Protein 3IBW (pdb70)

Secondary structure (DSSP, 8-state):
--EE-EEEEEEE-----HHHHHHHHHSSSB--EEEEEEETTEEEEE--EES-HHHHHH--TTTTSTTEEEEEEE--/--EE--EEEEEE-----HHHHHHHHHSSSB--EEEEEEETTEEEEE--EESSHHHHHH--TGGGSTTEEEEEE-

Structure (mmCIF, N/CA/C/O backbone):
data_3IBW
#
_entry.id   3IBW
#
_cell.length_a   64.306
_cell.length_b   64.306
_cell.length_c   93.963
_cell.angle_alpha   90.000
_cell.angle_beta   90.000
_cell.angle_gamma   90.000
#
_symmetry.space_group_name_H-M   'P 43 21 2'
#
loop_
_entity.id
_entity.type
_entity.pdbx_description
1 polymer 'GTP pyrophosphokinase'
2 water water
#
loop_
_atom_site.group_PDB
_atom_site.id
_atom_site.type_symbol
_atom_site.label_atom_id
_atom_site.label_alt_id
_atom_site.label_comp_id
_atom_site.label_asym_id
_atom_site.label_entity_id
_atom_site.label_seq_id
_atom_site.pdbx_PDB_ins_code
_atom_site.Cartn_x
_atom_site.Cartn_y
_atom_site.Cartn_z
_atom_site.occupancy
_atom_site.B_iso_or_equiv
_atom_site.auth_seq_id
_atom_site.auth_comp_id
_atom_site.auth_asym_id
_atom_site.auth_atom_id
_atom_site.pdbx_PDB_model_num
ATOM 1 N N . THR A 1 2 ? 21.657 36.324 23.702 1.00 38.97 653 THR A N 1
ATOM 2 C CA . THR A 1 2 ? 21.181 37.544 24.411 1.00 36.22 653 THR A CA 1
ATOM 3 C C . THR A 1 2 ? 20.822 37.228 25.863 1.00 34.46 653 THR A C 1
ATOM 4 O O . THR A 1 2 ? 20.963 36.088 26.310 1.00 33.99 653 THR A O 1
ATOM 6 N N . ASP A 1 3 ? 20.354 38.237 26.593 1.00 32.38 654 ASP A N 1
ATOM 7 C CA . ASP A 1 3 ? 20.020 38.069 28.005 1.00 30.41 654 ASP A CA 1
ATOM 8 C C . ASP A 1 3 ? 19.060 36.926 28.295 1.00 29.06 654 ASP A C 1
ATOM 9 O O . ASP A 1 3 ? 18.137 36.673 27.524 1.00 31.42 654 ASP A O 1
ATOM 14 N N . PHE A 1 4 ? 19.296 36.223 29.400 1.00 24.43 655 PHE A N 1
ATOM 15 C CA . PHE A 1 4 ? 18.424 35.123 29.796 1.00 21.33 655 PHE A CA 1
ATOM 16 C C . PHE A 1 4 ? 17.966 35.347 31.235 1.00 21.21 655 PHE A C 1
ATOM 17 O O . PHE A 1 4 ? 18.594 36.096 31.989 1.00 16.59 655 PHE A O 1
ATOM 25 N N . LEU A 1 5 ? 16.867 34.700 31.606 1.00 18.42 656 LEU A N 1
ATOM 26 C CA . LEU A 1 5 ? 16.310 34.844 32.944 1.00 19.38 656 LEU A CA 1
ATOM 27 C C . LEU A 1 5 ? 17.013 33.950 33.952 1.00 16.86 656 LEU A C 1
ATOM 28 O O . LEU A 1 5 ? 17.123 32.737 33.749 1.00 15.96 656 LEU A O 1
ATOM 33 N N . ALA A 1 6 ? 17.498 34.557 35.035 1.00 16.62 657 ALA A N 1
ATOM 34 C CA . ALA A 1 6 ? 18.175 33.825 36.098 1.00 14.71 657 ALA A CA 1
ATOM 35 C C . ALA A 1 6 ? 17.608 34.232 37.458 1.00 17.05 657 ALA A C 1
ATOM 36 O O . ALA A 1 6 ? 17.091 35.340 37.623 1.00 15.84 657 ALA A O 1
ATOM 38 N N . GLY A 1 7 ? 17.708 33.324 38.425 1.00 15.78 658 GLY A N 1
ATOM 39 C CA . GLY A 1 7 ? 17.214 33.597 39.761 1.00 16.01 658 GLY A CA 1
ATOM 40 C C . GLY A 1 7 ? 18.340 33.562 40.777 1.00 16.05 658 GLY A C 1
ATOM 41 O O . GLY A 1 7 ? 19.277 32.768 40.648 1.00 14.50 658 GLY A O 1
ATOM 42 N N . ILE A 1 8 ? 18.250 34.427 41.785 1.00 13.69 659 ILE A N 1
ATOM 43 C CA . ILE A 1 8 ? 19.252 34.505 42.849 1.00 12.78 659 ILE A CA 1
ATOM 44 C C . ILE A 1 8 ? 18.521 34.584 44.190 1.00 12.58 659 ILE A C 1
ATOM 45 O O . ILE A 1 8 ? 17.560 35.339 44.330 1.00 13.64 659 ILE A O 1
ATOM 50 N N . ARG A 1 9 ? 18.971 33.805 45.167 1.00 10.75 660 ARG A N 1
ATOM 51 C CA . ARG A 1 9 ? 18.362 33.844 46.489 1.00 9.35 660 ARG A CA 1
ATOM 52 C C . ARG A 1 9 ? 19.401 34.292 47.506 1.00 11.46 660 ARG A C 1
ATOM 53 O O . ARG A 1 9 ? 20.497 33.731 47.576 1.00 10.48 660 ARG A O 1
ATOM 61 N N . ILE A 1 10 ? 19.046 35.308 48.287 1.00 10.77 661 ILE A N 1
ATOM 62 C CA . ILE A 1 10 ? 19.930 35.846 49.315 1.00 10.93 661 ILE A CA 1
ATOM 63 C C . ILE A 1 10 ? 19.254 35.701 50.675 1.00 13.28 661 ILE A C 1
ATOM 64 O O . ILE A 1 10 ? 18.058 35.959 50.810 1.00 10.20 661 ILE A O 1
ATOM 69 N N . VAL A 1 11 ? 20.018 35.270 51.674 1.00 13.08 662 VAL A N 1
ATOM 70 C CA . VAL A 1 11 ? 19.504 35.136 53.034 1.00 10.95 662 VAL A CA 1
ATOM 71 C C . VAL A 1 11 ? 20.556 35.830 53.908 1.00 10.46 662 VAL A C 1
ATOM 72 O O . VAL A 1 11 ? 21.759 35.584 53.765 1.00 9.82 662 VAL A O 1
ATOM 76 N N . GLY A 1 12 ? 20.100 36.704 54.801 1.00 10.58 663 GLY A N 1
ATOM 77 C CA . GLY A 1 12 ? 21.016 37.434 55.658 1.00 10.63 663 GLY A CA 1
ATOM 78 C C . GLY A 1 12 ? 20.386 37.893 56.959 1.00 11.35 663 GLY A C 1
ATOM 79 O O . GLY A 1 12 ? 19.217 37.627 57.212 1.00 11.39 663 GLY A O 1
ATOM 80 N N . GLU A 1 13 ? 21.160 38.602 57.772 1.00 14.06 664 GLU A N 1
ATOM 81 C CA . GLU A 1 13 ? 20.678 39.087 59.060 1.00 16.15 664 GLU A CA 1
ATOM 82 C C . GLU A 1 13 ? 19.817 40.331 58.907 1.00 14.58 664 GLU A C 1
ATOM 83 O O . GLU A 1 13 ? 20.141 41.222 58.129 1.00 16.11 664 GLU A O 1
ATOM 89 N N . ASP A 1 14 ? 18.711 40.385 59.641 1.00 16.80 665 ASP A N 1
ATOM 90 C CA . ASP A 1 14 ? 17.819 41.539 59.586 1.00 18.29 665 ASP A CA 1
ATOM 91 C C . ASP A 1 14 ? 18.234 42.477 60.716 1.00 23.09 665 ASP A C 1
ATOM 92 O O . ASP A 1 14 ? 17.585 42.560 61.755 1.00 23.79 665 ASP A O 1
ATOM 97 N N . LYS A 1 15 ? 19.323 43.195 60.473 1.00 23.92 666 LYS A N 1
ATOM 98 C CA . L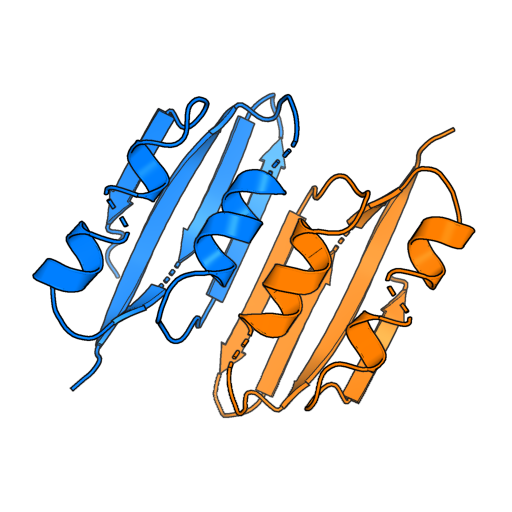YS A 1 15 ? 19.916 44.126 61.427 1.00 28.91 666 LYS A CA 1
ATOM 99 C C . LYS A 1 15 ? 20.565 45.283 60.702 1.00 30.08 666 LYS A C 1
ATOM 100 O O . LYS A 1 15 ? 20.754 45.248 59.491 1.00 32.04 666 LYS A O 1
ATOM 106 N N . ASN A 1 16 ? 20.873 46.324 61.461 1.00 30.46 667 ASN A N 1
ATOM 107 C CA . ASN A 1 16 ? 21.687 47.408 60.939 1.00 31.26 667 ASN A CA 1
ATOM 108 C C . ASN A 1 16 ? 21.437 47.908 59.516 1.00 27.05 667 ASN A C 1
ATOM 109 O O . ASN A 1 16 ? 22.395 48.140 58.768 1.00 27.96 667 ASN A O 1
ATOM 114 N N . GLY A 1 17 ? 20.172 48.054 59.143 1.00 24.78 668 GLY A N 1
ATOM 115 C CA . GLY A 1 17 ? 19.842 48.526 57.811 1.00 20.73 668 GLY A CA 1
ATOM 116 C C . GLY A 1 17 ? 20.181 47.586 56.662 1.00 20.21 668 GLY A C 1
ATOM 117 O O . GLY A 1 17 ? 20.362 48.024 55.525 1.00 19.38 668 GLY A O 1
ATOM 126 N N . THR A 1 19 ? 18.320 45.275 54.990 1.00 16.56 670 THR A N 1
ATOM 127 C CA . THR A 1 19 ? 17.357 45.147 53.896 1.00 16.10 670 THR A CA 1
ATOM 128 C C . THR A 1 19 ? 17.549 46.315 52.930 1.00 16.05 670 THR A C 1
ATOM 129 O O . THR A 1 19 ? 17.535 46.132 51.712 1.00 17.00 670 THR A O 1
ATOM 133 N N . ASN A 1 20 ? 17.730 47.517 53.469 1.00 15.76 671 ASN A N 1
ATOM 134 C CA . A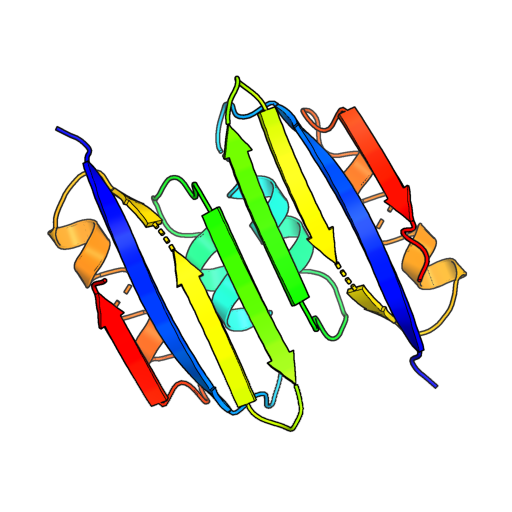SN A 1 20 ? 17.980 48.683 52.625 1.00 18.00 671 ASN A CA 1
ATOM 135 C C . ASN A 1 20 ? 19.333 48.522 51.919 1.00 16.23 671 ASN A C 1
ATOM 136 O O . ASN A 1 20 ? 19.471 48.871 50.744 1.00 18.71 671 ASN A O 1
ATOM 141 N N . GLN A 1 21 ? 20.336 48.001 52.624 1.00 17.42 672 GLN A N 1
ATOM 142 C CA . GLN A 1 21 ? 21.648 47.823 52.005 1.00 16.98 672 GLN A CA 1
ATOM 143 C C . GLN A 1 21 ? 21.600 46.856 50.826 1.00 15.01 672 GLN A C 1
ATOM 144 O O . GLN A 1 21 ? 22.158 47.142 49.765 1.00 16.55 672 GLN A O 1
ATOM 150 N N . ILE A 1 22 ? 20.921 45.724 51.000 1.00 13.12 673 ILE A N 1
ATOM 151 C CA . ILE A 1 22 ? 20.844 44.728 49.937 1.00 13.86 673 ILE A CA 1
ATOM 152 C C . ILE A 1 22 ? 20.032 45.219 48.748 1.00 12.50 673 ILE A C 1
ATOM 153 O O . ILE A 1 22 ? 20.358 44.931 47.594 1.00 14.04 673 ILE A O 1
ATOM 158 N N . THR A 1 23 ? 18.974 45.965 49.034 1.00 11.67 674 THR A N 1
ATOM 159 C CA . THR A 1 23 ? 18.141 46.501 47.975 1.00 13.32 674 THR A CA 1
ATOM 160 C C . THR A 1 23 ? 18.973 47.520 47.179 1.00 13.62 674 THR A C 1
ATOM 161 O O . THR A 1 23 ? 18.840 47.616 45.962 1.00 14.75 674 THR A O 1
ATOM 165 N N . GLY A 1 24 ? 19.841 48.261 47.868 1.00 13.69 675 GLY A N 1
ATOM 166 C CA . GLY A 1 24 ? 20.689 49.236 47.196 1.00 16.63 675 GLY A CA 1
ATOM 167 C C . GLY A 1 24 ? 21.700 48.583 46.260 1.00 15.29 675 GLY A C 1
ATOM 168 O O . GLY A 1 24 ? 21.944 49.072 45.155 1.00 14.32 675 GLY A O 1
ATOM 169 N N . VAL A 1 25 ? 22.294 47.477 46.706 1.00 15.30 676 VAL A N 1
ATOM 170 C CA . VAL A 1 25 ? 23.272 46.728 45.914 1.00 15.76 676 VAL A CA 1
ATOM 171 C C . VAL A 1 25 ? 22.608 46.216 44.642 1.00 15.79 676 VAL A C 1
ATOM 172 O O . VAL A 1 25 ? 23.175 46.296 43.549 1.00 16.27 676 VAL A O 1
ATOM 176 N N . ILE A 1 26 ? 21.402 45.683 44.795 1.00 14.08 677 ILE A N 1
ATOM 177 C CA . ILE A 1 26 ? 20.644 45.154 43.665 1.00 15.04 677 ILE A CA 1
ATOM 178 C C . ILE A 1 26 ? 20.297 46.261 42.661 1.00 15.04 677 ILE A C 1
ATOM 179 O O . ILE A 1 26 ? 20.421 46.073 41.452 1.00 15.05 677 ILE A O 1
ATOM 184 N N . SER A 1 27 ? 19.871 47.416 43.166 1.00 15.89 678 SER A N 1
ATOM 185 C CA . SER A 1 27 ? 19.507 48.525 42.294 1.00 16.86 678 SER A CA 1
ATOM 186 C C . SER A 1 27 ? 20.706 48.990 41.468 1.00 16.25 678 SER A C 1
ATOM 187 O O . SER A 1 27 ? 20.554 49.368 40.306 1.00 19.40 678 SER A O 1
ATOM 190 N N . LYS A 1 28 ? 21.898 48.945 42.061 1.00 16.30 679 LYS A N 1
ATOM 191 C CA . LYS A 1 28 ? 23.104 49.372 41.361 1.00 19.09 679 LYS A CA 1
ATOM 192 C C . LYS A 1 28 ? 23.604 48.372 40.318 1.00 21.60 679 LYS A C 1
ATOM 193 O O . LYS A 1 28 ? 24.484 48.685 39.516 1.00 24.08 679 LYS A O 1
ATOM 199 N N . PHE A 1 29 ? 23.037 47.171 40.329 1.00 22.22 680 PHE A N 1
ATOM 200 C CA . PHE A 1 29 ? 23.386 46.154 39.336 1.00 24.63 680 PHE A CA 1
ATOM 201 C C . PHE A 1 29 ? 23.117 46.665 37.915 1.00 27.67 680 PHE A C 1
ATOM 202 O O . PHE A 1 29 ? 22.156 47.402 37.674 1.00 26.13 680 PHE A O 1
ATOM 210 N N . ASP A 1 30 ? 23.962 46.253 36.979 1.00 28.90 681 ASP A N 1
ATOM 211 C CA . ASP A 1 30 ? 23.797 46.615 35.577 1.00 34.49 681 ASP A CA 1
ATOM 212 C C . ASP A 1 30 ? 22.973 45.497 34.900 1.00 34.40 681 ASP A C 1
ATOM 213 O O . ASP A 1 30 ? 23.484 44.773 34.041 1.00 36.52 681 ASP A O 1
ATOM 218 N N . THR A 1 31 ? 21.709 45.344 35.308 1.00 32.64 682 THR A N 1
ATOM 219 C CA . THR A 1 31 ? 20.816 44.340 34.716 1.00 31.19 682 THR A CA 1
ATOM 220 C C . THR A 1 31 ? 19.330 44.714 34.788 1.00 26.98 682 THR A C 1
ATOM 221 O O . THR A 1 31 ? 18.929 45.674 35.448 1.00 27.47 682 THR A O 1
ATOM 225 N N . ASN A 1 32 ? 18.528 43.928 34.083 1.00 25.32 683 ASN A N 1
ATOM 226 C CA . ASN A 1 32 ? 17.084 44.110 34.005 1.00 24.92 683 ASN A CA 1
ATOM 227 C C . ASN A 1 32 ? 16.425 43.265 35.088 1.00 21.89 683 ASN A C 1
ATOM 228 O O . ASN A 1 32 ? 16.431 42.042 35.005 1.00 20.73 683 ASN A O 1
ATOM 233 N N . ILE A 1 33 ? 15.856 43.912 36.098 1.00 20.15 684 ILE A N 1
ATOM 234 C CA . ILE A 1 33 ? 15.208 43.190 37.187 1.00 19.63 684 ILE A CA 1
ATOM 235 C C . ILE A 1 33 ? 13.785 42.829 36.797 1.00 19.29 684 ILE A C 1
ATOM 236 O O . ILE A 1 33 ? 13.028 43.677 36.317 1.00 21.11 684 ILE A O 1
ATOM 241 N N . ARG A 1 34 ? 13.429 41.562 36.991 1.00 15.19 685 ARG A N 1
ATOM 242 C CA . ARG A 1 34 ? 12.088 41.099 36.674 1.00 15.39 685 ARG A CA 1
ATOM 243 C C . ARG A 1 34 ? 11.208 40.954 37.909 1.00 15.31 685 ARG A C 1
ATOM 244 O O . ARG A 1 34 ? 10.057 41.385 37.906 1.00 17.52 685 ARG A O 1
ATOM 252 N N . THR A 1 35 ? 11.756 40.370 38.971 1.00 13.40 686 THR A N 1
ATOM 253 C CA . THR A 1 35 ? 10.990 40.154 40.191 1.00 12.73 686 THR A CA 1
ATOM 254 C C . THR A 1 35 ? 11.858 40.252 41.437 1.00 12.79 686 THR A C 1
ATOM 255 O O . THR A 1 35 ? 13.031 39.885 41.416 1.00 10.63 686 THR A O 1
ATOM 259 N N . ILE A 1 36 ? 11.282 40.785 42.507 1.00 10.88 687 ILE A N 1
ATOM 260 C CA . ILE A 1 36 ? 11.965 40.825 43.791 1.00 12.09 687 ILE A CA 1
ATOM 261 C C . ILE A 1 36 ? 10.918 40.452 44.831 1.00 11.50 687 ILE A C 1
ATOM 262 O O . ILE A 1 36 ? 9.838 41.051 44.871 1.00 10.20 687 ILE A O 1
ATOM 267 N N . VAL A 1 37 ? 11.207 39.431 45.634 1.00 11.42 688 VAL A N 1
ATOM 268 C CA . VAL A 1 37 ? 10.321 39.057 46.731 1.00 10.15 688 VAL A CA 1
ATOM 269 C C . VAL A 1 37 ? 11.241 39.043 47.955 1.00 11.85 688 VAL A C 1
ATOM 270 O O . VAL A 1 37 ? 12.039 38.121 48.137 1.00 9.85 688 VAL A O 1
ATOM 274 N N . LEU A 1 38 ? 11.134 40.080 48.782 1.00 10.63 689 LEU A N 1
ATOM 275 C CA . LEU A 1 38 ? 11.953 40.213 49.985 1.00 11.93 689 LEU A CA 1
ATOM 276 C C . LEU A 1 38 ? 11.052 40.247 51.207 1.00 11.88 689 LEU A C 1
ATOM 277 O O . LEU A 1 38 ? 9.997 40.887 51.198 1.00 10.91 689 LEU A O 1
ATOM 282 N N . ASN A 1 39 ? 11.471 39.551 52.255 1.00 11.43 690 ASN A N 1
ATOM 283 C CA . ASN A 1 39 ? 10.696 39.505 53.484 1.00 14.37 690 ASN A CA 1
ATOM 284 C C . ASN A 1 39 ? 11.653 39.440 54.657 1.00 14.41 690 ASN A C 1
ATOM 285 O O . ASN A 1 39 ? 12.610 38.673 54.628 1.00 12.29 690 ASN A O 1
ATOM 290 N N . ALA A 1 40 ? 11.407 40.251 55.679 1.00 13.91 691 ALA A N 1
ATOM 291 C CA . ALA A 1 40 ? 12.256 40.249 56.864 1.00 16.38 691 ALA A CA 1
ATOM 292 C C . ALA A 1 40 ? 11.398 39.712 58.007 1.00 20.57 691 ALA A C 1
ATOM 293 O O . ALA A 1 40 ? 10.327 40.250 58.295 1.00 22.26 691 ALA A O 1
ATOM 295 N N . LYS A 1 41 ? 11.882 38.657 58.656 1.00 24.19 692 LYS A N 1
ATOM 296 C CA . LYS A 1 41 ? 11.159 38.001 59.744 1.00 28.57 692 LYS A CA 1
ATOM 297 C C . LYS A 1 41 ? 12.065 37.027 60.500 1.00 28.37 692 LYS A C 1
ATOM 298 O O . LYS A 1 41 ? 12.972 36.437 59.916 1.00 26.79 692 LYS A O 1
ATOM 304 N N . ASP A 1 42 ? 11.809 36.864 61.796 1.00 31.51 693 ASP A N 1
ATOM 305 C CA . ASP A 1 42 ? 12.577 35.954 62.643 1.00 30.87 693 ASP A CA 1
ATOM 306 C C . ASP A 1 42 ? 14.060 36.311 62.799 1.00 29.14 693 ASP A C 1
ATOM 307 O O . ASP A 1 42 ? 14.894 35.436 63.058 1.00 29.72 693 ASP A O 1
ATOM 312 N N . GLY A 1 43 ? 14.377 37.597 62.657 1.00 24.25 694 GLY A N 1
ATOM 313 C CA . GLY A 1 43 ? 15.752 38.047 62.783 1.00 20.35 694 GLY A CA 1
ATOM 314 C C . GLY A 1 43 ? 16.545 37.988 61.485 1.00 18.04 694 GLY A C 1
ATOM 315 O O . GLY A 1 43 ? 17.703 38.404 61.437 1.00 17.07 694 GLY A O 1
ATOM 316 N N . ILE A 1 44 ? 15.940 37.458 60.429 1.00 16.32 695 ILE A N 1
ATOM 317 C CA . ILE A 1 44 ? 16.635 37.368 59.152 1.00 15.75 695 ILE A CA 1
ATOM 318 C C . ILE A 1 44 ? 15.762 37.901 58.017 1.00 15.34 695 ILE A C 1
ATOM 319 O O . ILE A 1 44 ? 14.584 38.224 58.210 1.00 13.92 695 ILE A O 1
ATOM 324 N N . PHE A 1 45 ? 16.359 38.042 56.841 1.00 11.56 696 PHE A N 1
ATOM 325 C CA . PHE A 1 45 ? 15.595 38.461 55.678 1.00 10.90 696 PHE A CA 1
ATOM 326 C C . PHE A 1 45 ? 15.941 37.466 54.575 1.00 10.07 696 PHE A C 1
ATOM 327 O O . PHE A 1 45 ? 17.040 36.892 54.557 1.00 10.10 696 PHE A O 1
ATOM 335 N N . THR A 1 46 ? 14.985 37.225 53.687 1.00 10.51 697 THR A N 1
ATOM 336 C CA . THR A 1 46 ? 15.213 36.355 52.547 1.00 10.58 697 THR A CA 1
ATOM 337 C C . THR A 1 46 ? 14.838 37.214 51.348 1.00 11.46 697 THR A C 1
ATOM 338 O O . THR A 1 46 ? 13.951 38.071 51.435 1.00 8.74 697 THR A O 1
ATOM 342 N N . CYS A 1 47 ? 15.526 37.002 50.236 1.00 10.06 698 CYS A N 1
ATOM 343 C CA . CYS A 1 47 ? 15.256 37.768 49.033 1.00 10.51 698 CYS A CA 1
ATOM 344 C C . CYS A 1 47 ? 15.442 36.906 47.800 1.00 10.58 698 CYS A C 1
ATOM 345 O O . CYS A 1 47 ? 16.537 36.396 47.571 1.00 12.43 698 CYS A O 1
ATOM 348 N N . ASN A 1 48 ? 14.373 36.725 47.028 1.00 10.20 699 ASN A N 1
ATOM 349 C CA . ASN A 1 48 ? 14.438 35.967 45.781 1.00 12.71 699 ASN A CA 1
ATOM 350 C C . ASN A 1 48 ? 14.363 37.029 44.686 1.00 14.65 699 ASN A C 1
ATOM 351 O O . ASN A 1 48 ? 13.417 37.815 44.627 1.00 13.80 699 ASN A O 1
ATOM 356 N N . LEU A 1 49 ? 15.369 37.035 43.821 1.00 14.47 700 LEU A N 1
ATOM 357 C CA . LEU A 1 49 ? 15.484 38.002 42.741 1.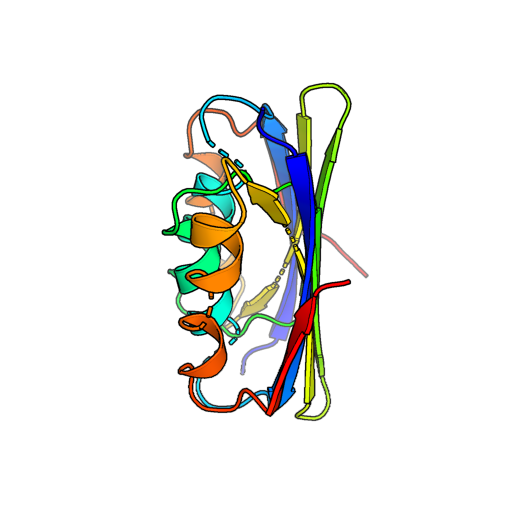00 15.81 700 LEU A CA 1
ATOM 358 C C . LEU A 1 49 ? 15.528 37.310 41.387 1.00 16.07 700 LEU A C 1
ATOM 359 O O . LEU A 1 49 ? 16.256 36.331 41.221 1.00 15.66 700 LEU A O 1
ATOM 372 N N . ILE A 1 51 ? 16.258 38.147 37.427 1.00 11.45 702 ILE A N 1
ATOM 373 C CA . ILE A 1 51 ? 16.838 39.173 36.574 1.00 13.27 702 ILE A CA 1
ATOM 374 C C . ILE A 1 51 ? 17.165 38.608 35.202 1.00 16.76 702 ILE A C 1
ATOM 375 O O . ILE A 1 51 ? 17.271 37.388 35.044 1.00 17.87 702 ILE A O 1
ATOM 380 N N . PHE A 1 52 ? 17.289 39.496 34.215 1.00 18.71 703 PHE A N 1
ATOM 381 C CA . PHE A 1 52 ? 17.711 39.102 32.871 1.00 21.27 703 PHE A CA 1
ATOM 382 C C . PHE A 1 52 ? 19.196 39.485 32.883 1.00 22.16 703 PHE A C 1
ATOM 383 O O . PHE A 1 52 ? 19.561 40.632 33.170 1.00 24.34 703 PHE A O 1
ATOM 391 N N . VAL A 1 53 ? 20.049 38.516 32.569 1.00 19.42 704 VAL A N 1
ATOM 392 C CA . VAL A 1 53 ? 21.485 38.728 32.607 1.00 17.80 704 VAL A CA 1
ATOM 393 C C . VAL A 1 53 ? 22.165 38.233 31.338 1.00 18.90 704 VAL A C 1
ATOM 394 O O . VAL A 1 53 ? 21.685 37.315 30.677 1.00 15.13 704 VAL A O 1
ATOM 398 N N . LYS A 1 54 ? 23.285 38.867 31.015 1.00 21.44 705 LYS A N 1
ATOM 399 C CA . LYS A 1 54 ? 24.066 38.567 29.818 1.00 22.38 705 LYS A CA 1
ATOM 400 C C . LYS A 1 54 ? 24.514 37.129 29.646 1.00 21.48 705 LYS A C 1
ATOM 401 O O . LYS A 1 54 ? 24.275 36.502 28.613 1.00 19.18 705 LYS A O 1
ATOM 407 N N . ASN A 1 55 ? 25.182 36.615 30.668 1.00 18.22 706 ASN A N 1
ATOM 408 C CA . ASN A 1 55 ? 25.697 35.258 30.627 1.00 17.94 706 ASN A CA 1
ATOM 409 C C . ASN A 1 55 ? 25.998 34.784 32.040 1.00 16.47 706 ASN A C 1
ATOM 410 O O . ASN A 1 55 ? 25.784 35.525 33.001 1.00 14.94 706 ASN A O 1
ATOM 415 N N . THR A 1 56 ? 26.506 33.561 32.167 1.00 17.06 707 THR A N 1
ATOM 416 C CA . THR A 1 56 ? 26.795 33.003 33.483 1.00 17.72 707 THR A CA 1
ATOM 417 C C . THR A 1 56 ? 27.911 33.732 34.222 1.00 16.78 707 THR A C 1
ATOM 418 O O . THR A 1 56 ? 27.820 33.930 35.435 1.00 15.51 707 THR A O 1
ATOM 422 N N . ASP A 1 57 ? 28.963 34.130 33.510 1.00 15.35 708 ASP A N 1
ATOM 423 C CA . ASP A 1 57 ? 30.052 34.857 34.155 1.00 16.13 708 ASP A CA 1
ATOM 424 C C . ASP A 1 57 ? 29.510 36.139 34.805 1.00 15.42 708 ASP A C 1
ATOM 425 O O . ASP A 1 57 ? 29.869 36.470 35.936 1.00 15.91 708 ASP A O 1
ATOM 430 N N . LYS A 1 58 ? 28.636 36.854 34.101 1.00 14.07 709 LYS A N 1
ATOM 431 C CA . LYS A 1 58 ? 2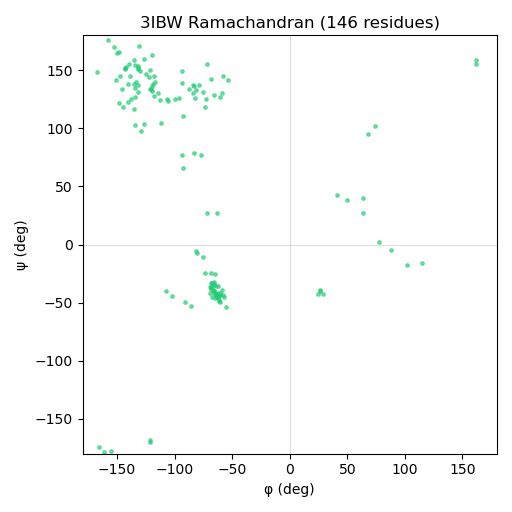8.069 38.086 34.647 1.00 14.90 709 LYS A CA 1
ATOM 432 C C . LYS A 1 58 ? 27.241 37.784 35.899 1.00 15.08 709 LYS A C 1
ATOM 433 O O . LYS A 1 58 ? 27.345 38.481 36.913 1.00 13.89 709 LYS A O 1
ATOM 439 N N . LEU A 1 59 ? 26.419 36.742 35.820 1.00 13.12 710 LEU A N 1
ATOM 440 C CA . LEU A 1 59 ? 25.579 36.334 36.945 1.00 13.31 710 LEU A CA 1
ATOM 441 C C . LEU A 1 59 ? 26.445 36.045 38.171 1.00 14.73 710 LEU A C 1
ATOM 442 O O . LEU A 1 59 ? 26.136 36.471 39.283 1.00 11.15 710 LEU A O 1
ATOM 447 N N . THR A 1 60 ? 27.540 35.324 37.959 1.00 12.42 711 THR A N 1
ATOM 448 C CA . THR A 1 60 ? 28.447 34.983 39.045 1.00 15.99 711 THR A CA 1
ATOM 449 C C . THR A 1 60 ? 29.006 36.239 39.726 1.00 16.14 711 THR A C 1
ATOM 450 O O . THR A 1 60 ? 29.129 36.276 40.954 1.00 15.20 711 THR A O 1
ATOM 454 N N . THR A 1 61 ? 29.322 37.271 38.943 1.00 17.38 712 THR A N 1
ATOM 455 C CA . THR A 1 61 ? 29.863 38.506 39.512 1.00 16.42 712 THR A CA 1
ATOM 456 C C . THR A 1 61 ? 28.826 39.244 40.363 1.00 15.39 712 THR A C 1
ATOM 457 O O . THR A 1 61 ? 29.176 39.883 41.355 1.00 14.90 712 THR A O 1
ATOM 461 N N . LEU A 1 62 ? 27.553 39.165 39.985 1.00 13.73 713 LEU A N 1
ATOM 462 C CA . LEU A 1 62 ? 26.511 39.824 40.768 1.00 13.00 713 LEU A CA 1
ATOM 463 C C . LEU A 1 62 ? 26.321 39.053 42.080 1.00 15.34 713 LEU A C 1
ATOM 464 O O . LEU A 1 62 ? 26.137 39.659 43.137 1.00 13.10 713 LEU A O 1
ATOM 477 N N . ASP A 1 64 ? 28.592 37.258 43.609 1.00 17.12 715 ASP A N 1
ATOM 478 C CA . ASP A 1 64 ? 29.789 37.488 44.420 1.00 19.61 715 ASP A CA 1
ATOM 479 C C . ASP A 1 64 ? 29.704 38.841 45.148 1.00 19.28 715 ASP A C 1
ATOM 480 O O . ASP A 1 64 ? 30.104 38.944 46.305 1.00 20.48 715 ASP A O 1
ATOM 485 N N . LYS A 1 65 ? 29.187 39.868 44.474 1.00 18.27 716 LYS A N 1
ATOM 486 C CA . LYS A 1 65 ? 29.013 41.191 45.080 1.00 20.36 716 LYS A CA 1
ATOM 487 C C . LYS A 1 65 ? 28.072 41.102 46.288 1.00 19.05 716 LYS A C 1
ATOM 488 O O . LYS A 1 65 ? 28.324 41.699 47.332 1.00 19.65 716 LYS A O 1
ATOM 494 N N . LEU A 1 66 ? 26.979 40.364 46.134 1.00 14.80 717 LEU A N 1
ATOM 495 C CA . LEU A 1 66 ? 26.016 40.192 47.217 1.00 15.75 717 LEU A CA 1
ATOM 496 C C . LEU A 1 66 ? 26.591 39.359 48.361 1.00 16.72 717 LEU A C 1
ATOM 497 O O . LEU A 1 66 ? 26.341 39.655 49.528 1.00 18.51 717 LEU A O 1
ATOM 502 N N . ARG A 1 67 ? 27.370 38.331 48.029 1.00 17.28 718 ARG A N 1
ATOM 503 C CA . ARG A 1 67 ? 27.927 37.459 49.056 1.00 17.88 718 ARG A CA 1
ATOM 504 C C . ARG A 1 67 ? 28.974 38.163 49.908 1.00 19.23 718 ARG A C 1
ATOM 505 O O . ARG A 1 67 ? 29.193 37.789 51.061 1.00 19.72 718 ARG A O 1
ATOM 513 N N . LYS A 1 68 ? 29.600 39.197 49.350 1.00 20.61 719 LYS A N 1
ATOM 514 C CA . LYS A 1 68 ? 30.622 39.944 50.070 1.00 22.36 719 LYS A CA 1
ATOM 515 C C . LYS A 1 68 ? 30.068 40.980 51.041 1.00 23.90 719 LYS A C 1
ATOM 516 O O . LYS A 1 68 ? 30.824 41.577 51.806 1.00 25.78 719 LYS A O 1
ATOM 522 N N . VAL A 1 69 ? 28.758 41.199 51.016 1.00 18.44 720 VAL A N 1
ATOM 523 C CA . VAL A 1 69 ? 28.154 42.153 51.937 1.00 17.68 720 VAL A CA 1
ATOM 524 C C . VAL A 1 69 ? 28.128 41.527 53.337 1.00 18.47 720 VAL A C 1
ATOM 525 O O . VAL A 1 69 ? 27.501 40.487 53.554 1.00 17.50 720 VAL A O 1
ATOM 529 N N . GLN A 1 70 ? 28.824 42.156 54.283 1.00 17.73 721 GLN A N 1
ATOM 530 C CA . GLN A 1 70 ? 28.864 41.652 55.650 1.00 18.19 721 GLN A CA 1
ATOM 531 C C . GLN A 1 70 ? 27.440 41.644 56.191 1.00 17.52 721 GLN A C 1
ATOM 532 O O . GLN A 1 70 ? 26.739 42.658 56.155 1.00 19.80 721 GLN A O 1
ATOM 538 N N . GLY A 1 71 ? 2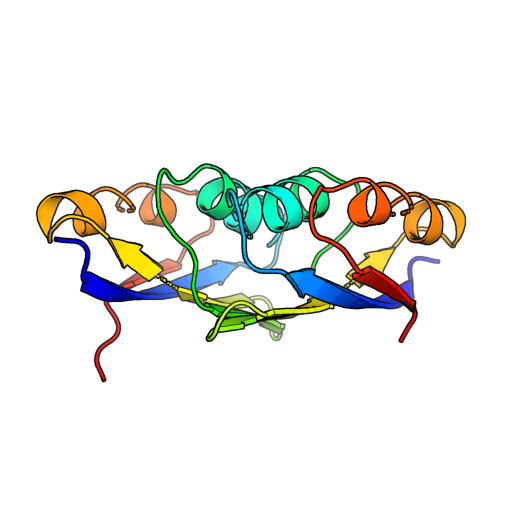7.020 40.489 56.691 1.00 16.04 722 GLY A N 1
ATOM 539 C CA . GLY A 1 71 ? 25.670 40.345 57.201 1.00 16.78 722 GLY A CA 1
ATOM 540 C C . GLY A 1 71 ? 24.880 39.361 56.342 1.00 15.36 722 GLY A C 1
ATOM 541 O O . GLY A 1 71 ? 23.813 38.901 56.750 1.00 16.16 722 GLY A O 1
ATOM 542 N N . VAL A 1 72 ? 25.380 39.052 55.144 1.00 13.14 723 VAL A N 1
ATOM 543 C CA . VAL A 1 72 ? 24.712 38.087 54.264 1.00 11.86 723 VAL A CA 1
ATOM 544 C C . VAL A 1 72 ? 25.226 36.692 54.639 1.00 13.67 723 VAL A C 1
ATOM 545 O O . VAL A 1 72 ? 26.437 36.495 54.814 1.00 12.90 723 VAL A O 1
ATOM 549 N N . PHE A 1 73 ? 24.315 35.731 54.770 1.00 10.58 724 PHE A N 1
ATOM 550 C CA . PHE A 1 73 ? 24.706 34.365 55.106 1.00 14.00 724 PHE A CA 1
ATOM 551 C C . PHE A 1 73 ? 24.968 33.522 53.865 1.00 14.00 724 PHE A C 1
ATOM 552 O O . PHE A 1 73 ? 26.012 32.882 53.758 1.00 12.77 724 PHE A O 1
ATOM 560 N N . THR A 1 74 ? 24.029 33.540 52.921 1.00 13.80 725 THR A N 1
ATOM 561 C CA . THR A 1 74 ? 24.160 32.756 51.696 1.00 12.88 725 THR A CA 1
ATOM 562 C C . THR A 1 74 ? 23.618 33.477 50.462 1.00 11.85 725 THR A C 1
ATOM 563 O O . THR A 1 74 ? 22.731 34.322 50.562 1.00 10.26 72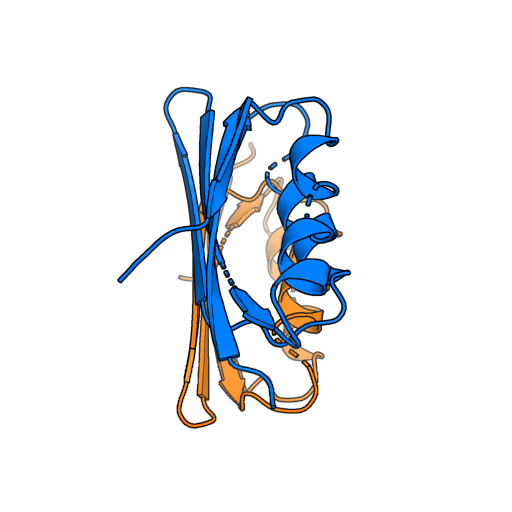5 THR A O 1
ATOM 567 N N . VAL A 1 75 ? 24.180 33.142 49.305 1.00 10.33 726 VAL A N 1
ATOM 568 C CA . VAL A 1 75 ? 23.727 33.665 48.022 1.00 10.07 726 VAL A CA 1
ATOM 569 C C . VAL A 1 75 ? 23.842 32.441 47.108 1.00 13.29 726 VAL A C 1
ATOM 570 O O . VAL A 1 75 ? 24.914 31.841 46.989 1.00 12.78 726 VAL A O 1
ATOM 574 N N . GLU A 1 76 ? 22.739 32.060 46.481 1.00 14.31 727 GLU A N 1
ATOM 575 C CA . GLU A 1 76 ? 22.740 30.901 45.596 1.00 15.66 727 GLU A CA 1
ATOM 576 C C . GLU A 1 76 ? 21.896 31.197 44.373 1.00 15.54 727 GLU A C 1
ATOM 577 O O . GLU A 1 76 ? 21.013 32.058 44.411 1.00 14.81 727 GLU A O 1
ATOM 583 N N . ARG A 1 77 ? 22.185 30.500 43.282 1.00 12.68 728 ARG A N 1
ATOM 584 C CA . ARG A 1 77 ? 21.402 30.657 42.069 1.00 14.57 728 ARG A CA 1
ATOM 585 C C . ARG A 1 77 ? 20.158 29.766 42.214 1.00 18.42 728 ARG A C 1
ATOM 586 O O . ARG A 1 77 ? 20.241 28.616 42.656 1.00 18.20 728 ARG A O 1
ATOM 594 N N . LEU A 1 78 ? 19.008 30.311 41.836 1.00 19.97 729 LEU A N 1
ATOM 595 C CA . LEU A 1 78 ? 17.735 29.596 41.900 1.00 24.39 729 LEU A CA 1
ATOM 596 C C . LEU A 1 78 ? 17.430 28.931 40.567 1.00 27.30 729 LEU A C 1
ATOM 597 O O . LEU A 1 78 ? 17.846 29.425 39.519 1.00 28.15 729 LEU A O 1
ATOM 602 N N . SER A 1 79 ? 16.720 27.804 40.603 1.00 30.33 730 SER A N 1
ATOM 603 C CA . SER A 1 79 ? 16.327 27.139 39.362 1.00 33.51 730 SER A CA 1
ATOM 604 C C . SER A 1 79 ? 14.798 27.045 39.263 1.00 34.17 730 SER A C 1
ATOM 605 O O . SER A 1 79 ? 14.084 27.204 40.259 1.00 37.18 730 SER A O 1
ATOM 608 N N . ASN A 1 80 ? 14.318 26.793 38.047 1.00 35.37 731 ASN A N 1
ATOM 609 C CA . ASN A 1 80 ? 12.889 26.717 37.723 1.00 35.73 731 ASN A CA 1
ATOM 610 C C . ASN A 1 80 ? 12.456 28.104 37.203 1.00 36.25 731 ASN A C 1
ATOM 611 O O . ASN A 1 80 ? 11.293 28.259 36.771 1.00 35.67 731 ASN A O 1
ATOM 613 N N . THR B 1 2 ? 7.549 55.081 68.429 1.00 38.15 653 THR B N 1
ATOM 614 C CA . THR B 1 2 ? 6.629 55.910 67.600 1.00 37.50 653 THR B CA 1
ATOM 615 C C . THR B 1 2 ? 6.684 55.516 66.124 1.00 35.63 653 THR B C 1
ATOM 616 O O . THR B 1 2 ? 5.839 55.935 65.333 1.00 36.38 653 THR B O 1
ATOM 618 N N . ASP B 1 3 ? 7.683 54.718 65.755 1.00 34.54 654 ASP B N 1
ATOM 619 C CA . ASP B 1 3 ? 7.798 54.234 64.380 1.00 31.59 654 ASP B CA 1
ATOM 620 C C . ASP B 1 3 ? 6.630 53.268 64.139 1.00 28.56 654 ASP B C 1
ATOM 621 O O . ASP B 1 3 ? 6.241 52.508 65.030 1.00 29.58 654 ASP B O 1
ATOM 626 N N . PHE B 1 4 ? 6.061 53.303 62.939 1.00 22.83 655 PHE B N 1
ATOM 627 C CA . PHE B 1 4 ? 4.959 52.407 62.608 1.00 19.29 655 PHE B CA 1
ATOM 628 C C . PHE B 1 4 ? 5.148 51.797 61.233 1.00 18.66 655 PHE B C 1
ATOM 629 O O . PHE B 1 4 ? 5.888 52.324 60.404 1.00 16.09 655 PHE B O 1
ATOM 637 N N . LEU B 1 5 ? 4.483 50.670 61.013 1.00 19.38 656 LEU B N 1
ATOM 638 C CA . LEU B 1 5 ? 4.541 49.963 59.744 1.00 18.96 656 LEU B CA 1
ATOM 639 C C . LEU B 1 5 ? 3.566 50.630 58.765 1.00 18.93 656 LEU B C 1
ATOM 640 O O . LEU B 1 5 ? 2.418 50.923 59.113 1.00 18.51 656 LEU B O 1
ATOM 645 N N . ALA B 1 6 ? 4.034 50.881 57.547 1.00 15.33 657 ALA B N 1
ATOM 646 C CA . ALA B 1 6 ? 3.208 51.497 56.515 1.00 14.21 657 ALA B CA 1
ATOM 647 C C . ALA B 1 6 ? 3.402 50.726 55.216 1.00 15.54 657 ALA B C 1
ATOM 648 O O . ALA B 1 6 ? 4.441 50.089 55.015 1.00 16.41 657 ALA B O 1
ATOM 650 N N . GLY B 1 7 ? 2.398 50.775 54.350 1.00 13.76 658 GLY B N 1
ATOM 651 C CA . GLY B 1 7 ? 2.484 50.088 53.079 1.00 15.74 658 GLY B CA 1
ATOM 652 C C . GLY B 1 7 ? 2.295 51.054 51.924 1.00 16.04 658 GLY B C 1
ATOM 653 O O . GLY B 1 7 ? 1.527 52.013 52.014 1.00 17.13 658 GLY B O 1
ATOM 654 N N . ILE B 1 8 ? 3.021 50.811 50.842 1.00 14.33 659 ILE B N 1
ATOM 655 C CA . ILE B 1 8 ? 2.931 51.644 49.651 1.00 14.88 659 ILE B CA 1
ATOM 656 C C . ILE B 1 8 ? 2.818 50.745 48.430 1.00 15.34 659 ILE B C 1
ATOM 657 O O . ILE B 1 8 ? 3.474 49.701 48.353 1.00 13.86 659 ILE B O 1
ATOM 662 N N . ARG B 1 9 ? 1.967 51.135 47.488 1.00 12.64 660 ARG B N 1
ATOM 663 C CA . ARG B 1 9 ? 1.831 50.381 46.251 1.00 13.59 660 ARG B CA 1
ATOM 664 C C . ARG B 1 9 ? 2.189 51.309 45.099 1.00 13.87 660 ARG B C 1
ATOM 665 O O . ARG B 1 9 ? 1.710 52.443 45.027 1.00 12.32 660 ARG B O 1
ATOM 673 N N . ILE B 1 10 ? 3.039 50.821 44.206 1.00 12.17 661 ILE B N 1
ATOM 674 C CA . ILE B 1 10 ? 3.469 51.590 43.045 1.00 12.06 661 ILE B CA 1
ATOM 675 C C . ILE B 1 10 ? 3.108 50.815 41.781 1.00 11.67 661 ILE B C 1
ATOM 676 O O . ILE B 1 10 ? 3.329 49.605 41.706 1.00 11.77 661 ILE B O 1
ATOM 681 N N . VAL B 1 11 ? 2.527 51.504 40.803 1.00 11.84 662 VAL B N 1
ATOM 682 C CA . VAL B 1 11 ? 2.197 50.877 39.532 1.00 11.96 662 VAL B CA 1
ATOM 683 C C . VAL B 1 11 ? 2.717 51.812 38.444 1.00 11.56 662 VAL B C 1
ATOM 684 O O . VAL B 1 11 ? 2.593 53.035 38.551 1.00 13.51 662 VAL B O 1
ATOM 688 N N . GLY B 1 12 ? 3.326 51.231 37.415 1.00 14.46 663 GLY B N 1
ATOM 689 C CA . GLY B 1 12 ? 3.861 52.021 36.319 1.00 15.13 663 GLY B CA 1
ATOM 690 C C . GLY B 1 12 ? 4.189 51.159 35.110 1.00 16.23 663 GLY B C 1
ATOM 691 O O . GLY B 1 12 ? 3.880 49.966 35.091 1.00 16.52 663 GLY B O 1
ATOM 692 N N . GLU B 1 13 ? 4.793 51.765 34.091 1.00 17.93 664 GLU B N 1
ATOM 693 C CA . GLU B 1 13 ? 5.181 51.020 32.901 1.00 21.14 664 GLU B CA 1
ATOM 694 C C . GLU B 1 13 ? 6.634 50.577 33.095 1.00 23.62 664 GLU B C 1
ATOM 695 O O . GLU B 1 13 ? 7.466 51.327 33.611 1.00 25.07 664 GLU B O 1
ATOM 701 N N . ASP B 1 14 ? 6.929 49.346 32.696 1.00 24.74 665 ASP B N 1
ATOM 702 C CA . ASP B 1 14 ? 8.271 48.791 32.846 1.00 26.28 665 ASP B CA 1
ATOM 703 C C . ASP B 1 14 ? 9.166 49.218 31.695 1.00 28.71 665 ASP B C 1
ATOM 704 O O . ASP B 1 14 ? 9.427 48.447 30.778 1.00 30.37 665 ASP B O 1
ATOM 709 N N . LYS B 1 15 ? 9.658 50.447 31.769 1.00 29.33 666 LYS B N 1
ATOM 710 C CA . LYS B 1 15 ? 10.493 50.992 30.715 1.00 33.09 666 LYS B CA 1
ATOM 711 C C . LYS B 1 15 ? 11.669 51.795 31.237 1.00 35.07 666 LYS B C 1
ATOM 712 O O . LYS B 1 15 ? 11.559 52.455 32.271 1.00 36.28 666 LYS B O 1
ATOM 714 N N . ASN B 1 16 ? 12.796 51.709 30.536 1.00 36.95 667 ASN B N 1
ATOM 715 C CA . ASN B 1 16 ? 13.956 52.522 30.863 1.00 36.68 667 ASN B CA 1
ATOM 716 C C . ASN B 1 16 ? 14.635 52.333 32.209 1.00 35.31 667 ASN B C 1
ATOM 717 O O . ASN B 1 16 ? 15.058 53.307 32.838 1.00 38.16 667 ASN B O 1
ATOM 719 N N . GLY B 1 17 ? 14.745 51.088 32.645 1.00 33.22 668 GLY B N 1
ATOM 720 C CA . GLY B 1 17 ? 15.380 50.836 33.921 1.00 33.11 668 GLY B CA 1
ATOM 721 C C . GLY B 1 17 ? 14.518 51.205 35.114 1.00 31.91 668 GLY B C 1
ATOM 722 O O . GLY B 1 17 ? 15.026 51.512 36.194 1.00 30.22 668 GLY B O 1
ATOM 731 N N . THR B 1 19 ? 12.659 49.580 37.300 1.00 26.55 670 THR B N 1
ATOM 732 C CA . THR B 1 19 ? 12.891 48.855 38.540 1.00 25.23 670 THR B CA 1
ATOM 733 C C . THR B 1 19 ? 14.113 49.276 39.322 1.00 21.49 670 THR B C 1
ATOM 734 O O . THR B 1 19 ? 14.074 49.340 40.549 1.00 19.05 670 THR B O 1
ATOM 738 N N . ASN B 1 20 ? 15.190 49.575 38.612 1.00 17.51 671 ASN B N 1
ATOM 739 C CA . ASN B 1 20 ? 16.426 49.993 39.256 1.00 18.90 671 ASN B CA 1
ATOM 740 C C . ASN B 1 20 ? 16.247 51.347 39.928 1.00 17.45 671 ASN B C 1
ATOM 741 O O . ASN B 1 20 ? 16.776 51.585 41.015 1.00 18.89 671 ASN B O 1
ATOM 746 N N . GLN B 1 21 ? 15.510 52.239 39.276 1.00 16.63 672 GLN B N 1
ATOM 747 C CA . GLN B 1 21 ? 15.274 53.561 39.832 1.00 17.74 672 GLN B CA 1
ATOM 748 C C . GLN B 1 21 ? 14.402 53.476 41.078 1.00 15.64 672 GLN B C 1
ATOM 749 O O . GLN B 1 21 ? 14.696 54.110 42.088 1.00 17.56 672 GLN B O 1
ATOM 755 N N . ILE B 1 22 ? 13.336 52.687 41.005 1.00 14.73 673 ILE B N 1
ATOM 756 C CA . ILE B 1 22 ? 12.431 52.516 42.140 1.00 15.64 673 ILE B CA 1
ATOM 757 C C . ILE B 1 22 ? 13.155 51.902 43.343 1.00 15.08 673 ILE B C 1
ATOM 758 O O . ILE B 1 22 ? 13.038 52.394 44.465 1.00 15.58 673 ILE B O 1
ATOM 763 N N . THR B 1 23 ? 13.902 50.827 43.111 1.00 14.53 674 THR B N 1
ATOM 764 C CA . THR B 1 23 ? 14.622 50.171 44.201 1.00 15.28 674 THR B CA 1
ATOM 765 C C . THR B 1 23 ? 15.700 51.095 44.761 1.00 15.50 674 THR B C 1
ATOM 766 O O . THR B 1 23 ? 15.980 51.072 45.962 1.00 17.26 674 THR B O 1
ATOM 770 N N . GLY B 1 24 ? 16.293 51.909 43.889 1.00 12.26 675 GLY B N 1
ATOM 771 C CA . GLY B 1 24 ? 17.317 52.848 44.314 1.00 12.94 675 GLY B CA 1
ATOM 772 C C . GLY B 1 24 ? 16.742 53.890 45.262 1.00 14.68 675 GLY B C 1
ATOM 773 O O . GLY B 1 24 ? 17.330 54.185 46.305 1.00 15.66 675 GLY B O 1
ATOM 774 N N . VAL B 1 25 ? 15.591 54.451 44.901 1.00 12.58 676 VAL B N 1
ATOM 775 C CA . VAL B 1 25 ? 14.935 55.461 45.735 1.00 14.44 676 VAL B CA 1
ATOM 776 C C . VAL B 1 25 ? 14.551 54.901 47.098 1.00 14.46 676 VAL B C 1
ATOM 777 O O . VAL B 1 25 ? 14.817 55.516 48.132 1.00 15.67 676 VAL B O 1
ATOM 781 N N . ILE B 1 26 ? 13.931 53.729 47.099 1.00 15.40 677 ILE B N 1
ATOM 782 C CA . ILE B 1 26 ? 13.494 53.112 48.345 1.00 17.10 677 ILE B CA 1
ATOM 783 C C . ILE B 1 26 ? 14.644 52.748 49.272 1.00 17.03 677 ILE B C 1
ATOM 784 O O . ILE B 1 26 ? 14.572 52.970 50.479 1.00 16.34 677 ILE B O 1
ATOM 789 N N . SER B 1 27 ? 15.713 52.198 48.712 1.00 15.30 678 SER B N 1
ATOM 790 C CA . SER B 1 27 ? 16.844 51.804 49.536 1.00 15.44 678 SER B CA 1
ATOM 791 C C . SER B 1 27 ? 17.606 52.978 50.125 1.00 18.17 678 SER B C 1
ATOM 792 O O . SER B 1 27 ? 18.066 52.906 51.262 1.00 16.49 678 SER B O 1
ATOM 795 N N . LYS B 1 28 ? 17.732 54.059 49.359 1.00 16.79 679 LYS B N 1
ATOM 796 C CA . LYS B 1 28 ? 18.463 55.240 49.808 1.00 20.92 679 LYS B CA 1
ATOM 797 C C . LYS B 1 28 ? 17.737 56.068 50.854 1.00 20.48 679 LYS B C 1
ATOM 798 O O . LYS B 1 28 ? 18.362 56.787 51.635 1.00 19.34 679 LYS B O 1
ATOM 804 N N . PHE B 1 29 ? 16.417 55.955 50.873 1.00 20.45 680 PHE B N 1
ATOM 805 C CA . PHE B 1 29 ? 15.603 56.734 51.794 1.00 22.93 680 PHE B CA 1
ATOM 806 C C . PHE B 1 29 ? 15.716 56.271 53.238 1.00 23.73 680 PHE B C 1
ATOM 807 O O . PHE B 1 29 ? 16.040 55.114 53.506 1.00 24.55 680 PHE B O 1
ATOM 815 N N . ASP B 1 30 ? 15.450 57.193 54.160 1.00 24.07 681 ASP B N 1
ATOM 816 C CA . ASP B 1 30 ? 15.496 56.907 55.590 1.00 25.82 681 ASP B CA 1
ATOM 817 C C . ASP B 1 30 ? 14.260 56.133 56.045 1.00 25.53 681 ASP B C 1
ATOM 818 O O . ASP B 1 30 ? 13.342 56.702 56.640 1.00 25.99 681 ASP B O 1
ATOM 823 N N . THR B 1 31 ? 14.242 54.836 55.744 1.00 24.30 682 THR B N 1
ATOM 824 C CA . THR B 1 31 ? 13.153 53.943 56.133 1.00 26.40 682 THR B CA 1
ATOM 825 C C . THR B 1 31 ? 13.713 52.534 56.334 1.00 24.79 682 THR B C 1
ATOM 826 O O . THR B 1 31 ? 14.832 52.238 55.916 1.00 27.12 682 THR B O 1
ATOM 830 N N . ASN B 1 32 ? 12.942 51.672 56.987 1.00 19.84 683 ASN B N 1
ATOM 831 C CA . ASN B 1 32 ? 13.373 50.299 57.213 1.00 19.76 683 ASN B CA 1
ATOM 832 C C . ASN B 1 32 ? 12.474 49.374 56.384 1.00 16.59 683 ASN B C 1
ATOM 833 O O . ASN B 1 32 ? 11.323 49.122 56.736 1.00 16.92 683 ASN B O 1
ATOM 838 N N . ILE B 1 33 ? 13.004 48.869 55.277 1.00 14.76 684 ILE B N 1
ATOM 839 C CA . ILE B 1 33 ? 12.224 47.984 54.417 1.00 14.81 684 ILE B CA 1
ATOM 840 C C . ILE B 1 33 ? 11.904 46.673 55.123 1.00 14.92 684 ILE B C 1
ATOM 841 O O . ILE B 1 33 ? 12.794 46.015 55.660 1.00 18.22 684 ILE B O 1
ATOM 846 N N . ARG B 1 34 ? 10.630 46.295 55.119 1.00 11.38 685 ARG B N 1
ATOM 847 C CA . ARG B 1 34 ? 10.208 45.051 55.757 1.00 14.92 685 ARG B CA 1
ATOM 848 C C . ARG B 1 34 ? 9.845 43.976 54.734 1.00 14.47 685 ARG B C 1
ATOM 849 O O . ARG B 1 34 ? 10.169 42.798 54.912 1.00 12.37 685 ARG B O 1
ATOM 857 N N . THR B 1 35 ? 9.184 44.393 53.659 1.00 13.73 686 THR B N 1
ATOM 858 C CA . THR B 1 35 ? 8.756 43.462 52.626 1.00 11.56 686 THR B CA 1
ATOM 859 C C . THR B 1 35 ? 8.702 44.149 51.271 1.00 12.33 686 THR B C 1
ATOM 860 O O . THR B 1 35 ? 8.319 45.312 51.179 1.00 9.21 686 THR B O 1
ATOM 864 N N . ILE B 1 36 ? 9.101 43.428 50.230 1.00 9.37 687 ILE B N 1
ATOM 865 C CA . ILE B 1 36 ? 9.026 43.947 48.868 1.00 11.89 687 ILE B CA 1
ATOM 866 C C . ILE B 1 36 ? 8.438 42.848 47.986 1.00 11.50 687 ILE B C 1
ATOM 867 O O . ILE B 1 36 ? 8.912 41.710 48.015 1.00 12.39 687 ILE B O 1
ATOM 872 N N . VAL B 1 37 ? 7.378 43.159 47.246 1.00 11.19 688 VAL B N 1
ATOM 873 C CA . VAL B 1 37 ? 6.823 42.202 46.285 1.00 11.78 688 VAL B CA 1
ATOM 874 C C . VAL B 1 37 ? 6.743 43.051 45.009 1.00 13.71 688 VAL B C 1
ATOM 875 O O . VAL B 1 37 ? 5.793 43.813 44.801 1.00 10.94 688 VAL B O 1
ATOM 879 N N . LEU B 1 38 ? 7.752 42.891 44.158 1.00 12.08 689 LEU B N 1
ATOM 880 C CA . LEU B 1 38 ? 7.890 43.654 42.929 1.00 12.82 689 LEU B CA 1
ATOM 881 C C . LEU B 1 38 ? 7.907 42.747 41.709 1.00 13.80 689 LEU B C 1
ATOM 882 O O . LEU B 1 38 ? 8.589 41.727 41.699 1.00 11.02 689 LEU B O 1
ATOM 887 N N . ASN B 1 39 ? 7.139 43.110 40.689 1.00 12.09 690 ASN B N 1
ATOM 888 C CA . ASN B 1 39 ? 7.104 42.317 39.468 1.00 16.26 690 ASN B CA 1
ATOM 889 C C . ASN B 1 39 ? 7.044 43.245 38.266 1.00 17.57 690 ASN B C 1
ATOM 890 O O . ASN B 1 39 ? 6.336 44.248 38.289 1.00 16.12 690 ASN B O 1
ATOM 895 N N . ALA B 1 40 ? 7.800 42.919 37.222 1.00 19.17 691 ALA B N 1
ATOM 896 C CA . ALA B 1 40 ? 7.803 43.717 35.998 1.00 23.17 691 ALA B CA 1
ATOM 897 C C . ALA B 1 40 ? 7.709 42.747 34.831 1.00 25.64 691 ALA B C 1
ATOM 898 O O . ALA B 1 40 ? 8.692 42.112 34.454 1.00 28.03 691 ALA B O 1
ATOM 900 N N . LYS B 1 41 ? 6.517 42.643 34.257 1.00 28.92 692 LYS B N 1
ATOM 901 C CA . LYS B 1 41 ? 6.288 41.739 33.141 1.00 30.29 692 LYS B CA 1
ATOM 902 C C . LYS B 1 41 ? 5.323 42.343 32.137 1.00 30.12 692 LYS B C 1
ATOM 903 O O . LYS B 1 41 ? 4.456 43.139 32.494 1.00 27.61 692 LYS B O 1
ATOM 909 N N . ASP B 1 42 ? 5.479 41.965 30.877 1.00 29.15 693 ASP B N 1
ATOM 910 C CA . ASP B 1 42 ? 4.587 42.449 29.840 1.00 28.27 693 ASP B CA 1
ATOM 911 C C . ASP B 1 42 ? 4.394 43.962 29.837 1.00 26.12 693 ASP B C 1
ATOM 912 O O . ASP B 1 42 ? 3.286 44.461 29.622 1.00 27.27 693 ASP B O 1
ATOM 917 N N . GLY B 1 43 ? 5.484 44.675 30.105 1.00 23.95 694 GLY B N 1
ATOM 918 C CA . GLY B 1 43 ? 5.471 46.125 30.093 1.00 24.74 694 GLY B CA 1
ATOM 919 C C . GLY B 1 43 ? 4.873 46.859 31.269 1.00 22.19 694 GLY B C 1
ATOM 920 O O . GLY B 1 43 ? 4.824 48.087 31.274 1.00 21.99 694 GLY B O 1
ATOM 921 N N . ILE B 1 44 ? 4.428 46.113 32.268 1.00 21.51 695 ILE B N 1
ATOM 922 C CA . ILE B 1 44 ? 3.817 46.708 33.445 1.00 18.38 695 ILE B CA 1
ATOM 923 C C . ILE B 1 44 ? 4.626 46.426 34.708 1.00 19.11 695 ILE B C 1
ATOM 924 O O . ILE B 1 44 ? 5.124 45.322 34.898 1.00 18.27 695 ILE B O 1
ATOM 929 N N . PHE B 1 45 ? 4.731 47.435 35.566 1.00 15.21 696 PHE B N 1
ATOM 930 C CA . PHE B 1 45 ? 5.467 47.349 36.823 1.00 16.39 696 PHE B CA 1
ATOM 931 C C . PHE B 1 45 ? 4.527 47.470 38.020 1.00 13.59 696 PHE B C 1
ATOM 932 O O . PHE B 1 45 ? 3.679 48.360 38.054 1.00 13.16 696 PHE B O 1
ATOM 940 N N . THR B 1 46 ? 4.648 46.554 38.979 1.00 13.57 697 THR B N 1
ATOM 941 C CA . THR B 1 46 ? 3.859 46.642 40.206 1.00 13.29 697 THR B CA 1
ATOM 942 C C . THR B 1 46 ? 4.784 46.351 41.385 1.00 13.34 697 THR B C 1
ATOM 943 O O . THR B 1 46 ? 5.635 45.467 41.316 1.00 10.36 697 THR B O 1
ATOM 947 N N . CYS B 1 47 ? 4.635 47.114 42.460 1.00 12.02 698 CYS B N 1
ATOM 948 C CA . CYS B 1 47 ? 5.455 46.900 43.643 1.00 11.03 698 CYS B CA 1
ATOM 949 C C . CYS B 1 47 ? 4.709 47.257 44.919 1.00 11.67 698 CYS B C 1
ATOM 950 O O . CYS B 1 47 ? 4.227 48.385 45.063 1.00 13.24 698 CYS B O 1
ATOM 953 N N . ASN B 1 48 ? 4.577 46.279 45.814 1.00 11.17 699 ASN B N 1
ATOM 954 C CA . ASN B 1 48 ? 3.955 46.491 47.120 1.00 11.00 699 ASN B CA 1
ATOM 955 C C . ASN B 1 48 ? 5.128 46.480 48.101 1.00 13.91 699 ASN B C 1
ATOM 956 O O . ASN B 1 48 ? 5.905 45.522 48.158 1.00 13.60 699 ASN B O 1
ATOM 961 N N . LEU B 1 49 ? 5.236 47.549 48.877 1.00 13.56 700 LEU B N 1
ATOM 962 C CA . LEU B 1 49 ? 6.317 47.736 49.830 1.00 13.04 700 LEU B CA 1
ATOM 963 C C . LEU B 1 49 ? 5.774 47.905 51.245 1.00 12.86 700 LEU B C 1
ATOM 964 O O . LEU B 1 49 ? 4.774 48.595 51.433 1.00 14.57 700 LEU B O 1
ATOM 977 N N . ILE B 1 51 ? 7.177 49.084 54.957 1.00 14.04 702 ILE B N 1
ATOM 978 C CA . ILE B 1 51 ? 8.326 49.743 55.559 1.00 15.89 702 ILE B CA 1
ATOM 979 C C . ILE B 1 51 ? 8.004 50.249 56.957 1.00 17.18 702 ILE B C 1
ATOM 980 O O . ILE B 1 51 ? 6.837 50.457 57.277 1.00 16.08 702 ILE B O 1
ATOM 985 N N . PHE B 1 52 ? 9.039 50.404 57.785 1.00 18.90 703 PHE B N 1
ATOM 986 C CA . PHE B 1 52 ? 8.877 50.994 59.113 1.00 20.43 703 PHE B CA 1
ATOM 987 C C . PHE B 1 52 ? 9.257 52.461 58.874 1.00 21.03 703 PHE B C 1
ATOM 988 O O . PHE B 1 52 ? 10.340 52.741 58.350 1.00 21.64 703 PHE B O 1
ATOM 996 N N . VAL B 1 53 ? 8.386 53.397 59.239 1.00 18.85 704 VAL B N 1
ATOM 997 C CA . VAL B 1 53 ? 8.699 54.816 59.070 1.00 19.52 704 VAL B CA 1
ATOM 998 C C . VAL B 1 53 ? 8.637 55.519 60.421 1.00 20.36 704 VAL B C 1
ATOM 999 O O . VAL B 1 53 ? 7.886 55.113 61.310 1.00 18.23 704 VAL B O 1
ATOM 1003 N N . LYS B 1 54 ? 9.444 56.562 60.576 1.00 20.19 705 LYS B N 1
ATOM 1004 C CA . LYS B 1 54 ? 9.480 57.317 61.823 1.00 24.32 705 LYS B CA 1
ATOM 1005 C C . LYS B 1 54 ? 8.194 58.097 62.023 1.00 24.13 705 LYS B C 1
ATOM 1006 O O . LYS B 1 54 ? 7.654 58.153 63.129 1.00 25.18 705 LYS B O 1
ATOM 1012 N N . ASN B 1 55 ? 7.702 58.690 60.939 1.00 21.87 706 ASN B N 1
ATOM 1013 C CA . ASN B 1 55 ? 6.491 59.492 60.987 1.00 20.73 706 ASN B CA 1
ATOM 1014 C C . ASN B 1 55 ? 5.832 59.602 59.614 1.00 20.72 706 ASN B C 1
ATOM 1015 O O . ASN B 1 55 ? 6.368 59.123 58.616 1.00 17.76 706 ASN B O 1
ATOM 1020 N N . THR B 1 56 ? 4.670 60.244 59.571 1.00 19.33 707 THR B N 1
ATOM 1021 C CA . THR B 1 56 ? 3.931 60.395 58.328 1.00 17.98 707 THR B CA 1
ATOM 1022 C C . THR B 1 56 ? 4.658 61.265 57.319 1.00 17.30 707 THR B C 1
ATOM 1023 O O . THR B 1 56 ? 4.545 61.043 56.116 1.00 18.24 707 THR B O 1
ATOM 1027 N N . ASP B 1 57 ? 5.404 62.251 57.805 1.00 16.49 708 ASP B N 1
ATOM 1028 C CA . ASP B 1 57 ? 6.145 63.134 56.911 1.00 19.08 708 ASP B CA 1
ATOM 1029 C C . ASP B 1 57 ? 7.154 62.324 56.091 1.00 20.53 708 ASP B C 1
ATOM 1030 O O . ASP B 1 57 ? 7.311 62.556 54.890 1.00 20.34 708 ASP B O 1
ATOM 1035 N N . LYS B 1 58 ? 7.827 61.372 56.735 1.00 20.44 709 LYS B N 1
ATOM 1036 C CA . LYS B 1 58 ? 8.803 60.521 56.048 1.00 19.48 709 LYS B CA 1
ATOM 1037 C C . LYS B 1 58 ? 8.088 59.693 54.982 1.00 17.07 709 LYS B C 1
ATOM 1038 O O . LYS B 1 58 ? 8.560 59.571 53.851 1.00 16.15 709 LYS B O 1
ATOM 1044 N N . LEU B 1 59 ? 6.945 59.126 55.352 1.00 16.30 710 LEU B N 1
ATOM 1045 C CA . LEU B 1 59 ? 6.160 58.311 54.432 1.00 17.57 710 LEU B CA 1
ATOM 1046 C C . LEU B 1 59 ? 5.696 59.093 53.205 1.00 17.77 710 LEU B C 1
ATOM 1047 O O . LEU B 1 59 ? 5.869 58.637 52.074 1.00 18.43 710 LEU B O 1
ATOM 1052 N N . THR B 1 60 ? 5.113 60.270 53.416 1.00 17.74 711 THR B N 1
ATOM 1053 C CA . THR B 1 60 ? 4.630 61.051 52.285 1.00 20.20 711 THR B CA 1
ATOM 1054 C C . THR B 1 60 ? 5.766 61.581 51.417 1.00 17.50 711 THR B C 1
ATOM 1055 O O . THR B 1 60 ? 5.622 61.685 50.197 1.00 14.40 711 THR B O 1
ATOM 1059 N N . THR B 1 61 ? 6.898 61.898 52.038 1.00 14.91 712 THR B N 1
ATOM 1060 C CA . THR B 1 61 ? 8.065 62.381 51.302 1.00 15.24 712 THR B CA 1
ATOM 1061 C C . THR B 1 61 ? 8.570 61.277 50.362 1.00 14.37 712 THR B C 1
ATOM 1062 O O . THR B 1 61 ? 8.907 61.533 49.201 1.00 13.82 712 THR B O 1
ATOM 1066 N N . LEU B 1 62 ? 8.626 60.048 50.869 1.00 15.11 713 LEU B N 1
ATOM 1067 C CA . LEU B 1 62 ? 9.063 58.914 50.065 1.00 12.59 713 LEU B CA 1
ATOM 1068 C C . LEU B 1 62 ? 8.082 58.698 48.907 1.00 13.65 713 LEU B C 1
ATOM 1069 O O . LEU B 1 62 ? 8.494 58.489 47.769 1.00 13.15 713 LEU B O 1
ATOM 1082 N N . ASP B 1 64 ? 6.205 60.841 47.454 1.00 14.16 715 ASP B N 1
ATOM 1083 C CA . ASP B 1 64 ? 6.399 61.945 46.514 1.00 17.49 715 ASP B CA 1
ATOM 1084 C C . ASP B 1 64 ? 7.614 61.690 45.609 1.00 17.24 715 ASP B C 1
ATOM 1085 O O . ASP B 1 64 ? 7.552 61.941 44.409 1.00 17.78 715 ASP B O 1
ATOM 1090 N N . LYS B 1 65 ? 8.717 61.205 46.180 1.00 16.52 716 LYS B N 1
ATOM 1091 C CA . LYS B 1 65 ? 9.915 60.910 45.387 1.00 17.99 716 LYS B CA 1
ATOM 1092 C C . LYS B 1 65 ? 9.633 59.826 44.347 1.00 17.49 716 LYS B C 1
ATOM 1093 O O . LYS B 1 65 ? 10.086 59.909 43.202 1.00 16.68 716 LYS B O 1
ATOM 1099 N N . LEU B 1 66 ? 8.895 58.801 44.760 1.00 13.88 717 LEU B N 1
ATOM 1100 C CA . LEU B 1 66 ? 8.553 57.693 43.873 1.00 15.17 717 LEU B CA 1
ATOM 1101 C C . LEU B 1 66 ? 7.682 58.142 42.703 1.00 14.16 717 LEU B C 1
ATOM 1102 O O . LEU B 1 66 ? 7.816 57.635 41.589 1.00 14.18 717 LEU B O 1
ATOM 1107 N N . ARG B 1 67 ? 6.789 59.096 42.949 1.00 12.77 718 ARG B N 1
ATOM 1108 C CA . ARG B 1 67 ? 5.925 59.596 41.887 1.00 15.18 718 ARG B CA 1
ATOM 1109 C C . ARG B 1 67 ? 6.725 60.307 40.790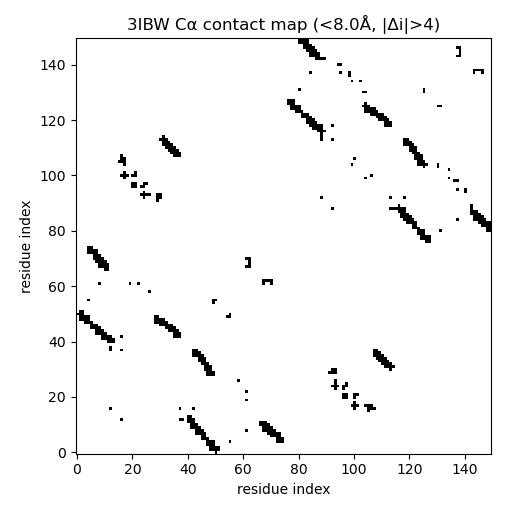 1.00 14.39 718 ARG B C 1
ATOM 1110 O O . ARG B 1 67 ? 6.295 60.366 39.637 1.00 14.21 718 ARG B O 1
ATOM 1118 N N . LYS B 1 68 ? 7.892 60.835 41.146 1.00 15.11 719 LYS B N 1
ATOM 1119 C CA . LYS B 1 68 ? 8.719 61.556 40.182 1.00 15.99 719 LYS B CA 1
ATOM 1120 C C . LYS B 1 68 ? 9.572 60.669 39.286 1.00 15.03 719 LYS B C 1
ATOM 1121 O O . LYS B 1 68 ? 10.233 61.164 38.371 1.00 16.05 719 LYS B O 1
ATOM 1127 N N . VAL B 1 69 ? 9.560 59.365 39.550 1.00 14.38 720 VAL B N 1
ATOM 1128 C CA . VAL B 1 69 ? 10.306 58.418 38.726 1.00 14.04 720 VAL B CA 1
ATOM 1129 C C . VAL B 1 69 ? 9.546 58.234 37.400 1.00 14.91 720 VAL B C 1
ATOM 1130 O O . VAL B 1 69 ? 8.328 58.014 37.379 1.00 15.76 720 VAL B O 1
ATOM 1134 N N . GLN B 1 70 ? 10.269 58.335 36.292 1.00 14.76 721 GLN B N 1
ATOM 1135 C CA . GLN B 1 70 ? 9.665 58.188 34.975 1.00 17.26 721 GLN B CA 1
ATOM 1136 C C . GLN B 1 70 ? 8.990 56.826 34.801 1.00 17.27 721 GLN B C 1
ATOM 1137 O O . GLN B 1 70 ? 9.579 55.780 35.094 1.00 18.14 721 GLN B O 1
ATOM 1143 N N . GLY B 1 71 ? 7.746 56.850 34.334 1.00 15.86 722 GLY B N 1
ATOM 1144 C CA . GLY B 1 71 ? 7.015 55.617 34.120 1.00 16.99 722 GLY B CA 1
ATOM 1145 C C . GLY B 1 71 ? 5.997 55.267 35.190 1.00 15.84 722 GLY B C 1
ATOM 1146 O O . GLY B 1 71 ? 5.123 54.437 34.961 1.00 15.87 722 GLY B O 1
ATOM 1147 N N . VAL B 1 72 ? 6.106 55.883 36.362 1.00 16.32 723 VAL B N 1
ATOM 1148 C CA . VAL B 1 72 ? 5.180 55.603 37.461 1.00 14.73 723 VAL B CA 1
ATOM 1149 C C . VAL B 1 72 ? 3.792 56.194 37.201 1.00 15.68 723 VAL B C 1
ATOM 1150 O O . VAL B 1 72 ? 3.664 57.389 36.940 1.00 18.40 723 VAL B O 1
ATOM 1154 N N . PHE B 1 73 ? 2.760 55.355 37.265 1.00 13.77 724 PHE B N 1
ATOM 1155 C CA . PHE B 1 73 ? 1.394 55.820 37.059 1.00 14.75 724 PHE B CA 1
ATOM 1156 C C . PHE B 1 73 ? 0.845 56.324 38.384 1.00 15.21 724 PHE B C 1
ATOM 1157 O O . PHE B 1 73 ? 0.371 57.457 38.491 1.00 16.18 724 PHE B O 1
ATOM 1165 N N . THR B 1 74 ? 0.939 55.481 39.405 1.00 12.92 725 THR B N 1
ATOM 1166 C CA . THR B 1 74 ? 0.401 55.827 40.710 1.00 14.50 725 THR B CA 1
ATOM 1167 C C . THR B 1 74 ? 1.247 55.345 41.881 1.00 13.18 725 THR B C 1
ATOM 1168 O O . THR B 1 74 ? 1.983 54.366 41.763 1.00 12.99 725 THR B O 1
ATOM 1172 N N . VAL B 1 75 ? 1.159 56.063 42.996 1.00 13.95 726 VAL B N 1
ATOM 1173 C CA . VAL B 1 75 ? 1.825 55.675 44.235 1.00 12.43 726 VAL B CA 1
ATOM 1174 C C . VAL B 1 75 ? 0.713 55.907 45.261 1.00 14.61 726 VAL B C 1
ATOM 1175 O O . VAL B 1 75 ? 0.242 57.033 45.450 1.00 15.78 726 VAL B O 1
ATOM 1179 N N . GLU B 1 76 ? 0.282 54.839 45.917 1.00 14.70 727 GLU B N 1
ATOM 1180 C CA . GLU B 1 76 ? -0.799 54.952 46.887 1.00 17.18 727 GLU B CA 1
ATOM 1181 C C . GLU B 1 76 ? -0.449 54.252 48.184 1.00 17.75 727 GLU B C 1
ATOM 1182 O O . GLU B 1 76 ? 0.321 53.294 48.191 1.00 16.03 727 GLU B O 1
ATOM 1188 N N . ARG B 1 77 ? -1.008 54.738 49.284 1.00 16.34 728 ARG B N 1
ATOM 1189 C CA . ARG B 1 77 ? -0.750 54.122 50.571 1.00 19.66 728 ARG B CA 1
ATOM 1190 C C . ARG B 1 77 ? -1.700 52.939 50.746 1.00 22.80 728 ARG B C 1
ATOM 1191 O O . ARG B 1 77 ? -2.882 53.024 50.406 1.00 24.24 728 ARG B O 1
ATOM 1199 N N . LEU B 1 78 ? -1.173 51.827 51.252 1.00 24.24 729 LEU B N 1
ATOM 1200 C CA . LEU B 1 78 ? -1.991 50.642 51.498 1.00 27.86 729 LEU B CA 1
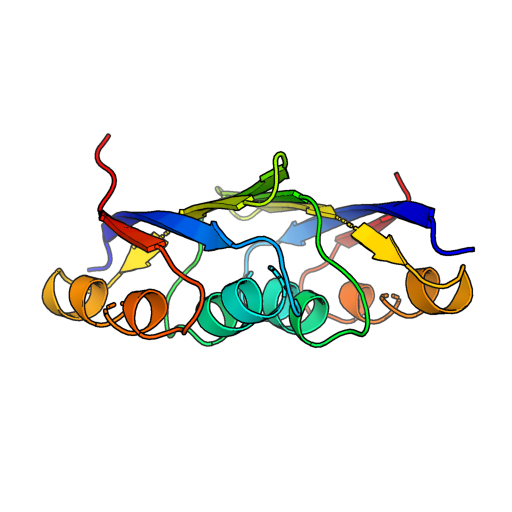ATOM 1201 C C . LEU B 1 78 ? -2.426 50.644 52.972 1.00 30.04 729 LEU B C 1
ATOM 1202 O O . LEU B 1 78 ? -1.580 50.907 53.849 1.00 32.16 729 LEU B O 1
#

InterPro domains:
  IPR002912 ACT domain [PF13291] (653-728)
  IPR002912 ACT domain [PS51671] (658-731)
  IPR003607 HD/PDEase domain [SM00471] (50-162)
  IPR003607 HD/PDEase domain [cd00077] (52-167)
  IPR004095 TGS [PF02824] (396-455)
  IPR004095 TGS [PS51880] (394-455)
  IPR004811 RelA/SpoT family [TIGR00691] (35-727)
  IPR007685 RelA/SpoT [PF04607] (244-355)
  IPR007685 RelA/SpoT [SM00954] (244-356)
  IPR007685 RelA/SpoT [cd05399] (223-344)
  IPR012675 Beta-grasp domain superfamily [G3DSA:3.10.20.30] (389-465)
  IPR012676 TGS-like [SSF81271] (383-455)
  IPR033655 RelA/SpoT, TGS domain [cd01668] (397-455)
  IPR043519 Nucleotidyltransferase superfamily [G3DSA:3.30.460.10] (201-336)
  IPR043519 Nucleotidyltransferase superfamily [SSF81301] (190-400)
  IPR045600 RelA/SpoT, AH and RIS domain [PF19296] (484-546)
  IPR045865 ACT-like domain [SSF55021] (659-729)
  IPR060374 RelA/SpoT, RIS domain [PF28438] (587-648)

CATH classification: 3.30.70.260

Sequence (150 aa):
TDFLAGIRIVGEDKNGTNQITGVISKFDTNIRTIVLNAKDGIFTCNLIFVKNTDKLTTLDKLRKVQGVFTVERLSNTDFLAGIRIVGEDKNGTNQITGVISKFDTNIRTIVLNAKDGIFTCNLIFVKNTDKLTTLDKLRKVQGVFTVERL

Solvent-accessible surface area: 7961 Å² total

Foldseek 3Di:
DWDDWKKKWKFFPDDAVPVLVVLVVPQPFAWDDWDWDQDPRMIMIMTGTDDDDVSVVVSVSNVPPPGIDDMDIDDD/DWDDWKKKWKFFPDDAVPQLVVLVVPAPWAKDDWDWDHPPGMIIIMTTTGPDVVSVVVSVSNCPDPGIDDMDID

Nearest PDB structures (foldseek):
  3k5p-assembly1_A  TM=8.377E-01  e=7.288E-05  Brucella abortus 2308
  1yba-assembly1_C  TM=8.289E-01  e=8.258E-05  Escherichia coli
  1sc6-assembly1_B  TM=8.250E-01  e=1.642E-04  Escherichia coli
  2p9e-assembly1_C  TM=8.273E-01  e=1.748E-04  Escherichia coli
  2n2t-assembly1_A  TM=6.773E-01  e=5.777E-03  synthetic construct

Organism: Chlorobaculum tepidum (strain ATCC 49652 / DSM 12025 / NBRC 103806 / TLS) (NCBI:txid194439)

B-factor: mean 22.7, std 9.92, range [8.74, 66.51]

Radius of gyration: 14.99 Å; Cα contacts (8 Å, |Δi|>4): 315; chains: 2; bounding box: 33×36×43 Å